Protein AF-A0A523XAI4-F1 (afdb_monomer)

Sequence (83 aa):
MKFESSVEINAPVEKLWTLVDNLEEWPKWMPSIKEIERVSKGPLTVGSQLSVIAKVSRLTVKLLMIITEFVPERAVVMEGKAL

pLDDT: mean 93.09, std 3.23, range [83.94, 97.12]

Secondary structure (DSSP, 8-state):
----------S-HHHHHHHHH-GGGHHHH-TTEEEEEE-SSSSS-TT-EEEEEEEETTEEEEEEEEEEEEETTTEEEEEEEE-

Foldseek 3Di:
DDDDDDDDDPDDLLVVLVCVQPQQCCVVPPVQWPDKDWPDDDGDDAQTWMWTFGHDPPDTWIKIKGWHDDDRSPDTDIDIDTD

Radius of gyration: 13.27 Å; Cα contacts (8 Å, |Δi|>4): 129; chains: 1; bounding box: 24×37×33 Å

Mean predicted aligned error: 3.33 Å

Solvent-accessible surface area (backbone atoms only — not comparable to full-atom values): 5143 Å² total; per-residue (Å²): 140,88,86,86,87,88,82,90,71,100,64,64,57,70,67,55,37,52,53,67,75,37,52,82,52,36,46,80,79,38,82,46,38,73,46,57,46,76,71,46,84,78,78,95,43,64,71,32,32,32,42,34,35,33,50,58,90,94,45,77,46,47,30,46,32,33,26,76,40,68,42,88,82,74,46,75,41,72,51,73,44,81,108

Structure (mmCIF, N/CA/C/O backbone):
data_AF-A0A523XAI4-F1
#
_entry.id   AF-A0A523XAI4-F1
#
loop_
_atom_site.group_PDB
_atom_site.id
_atom_site.type_symbol
_atom_site.label_atom_id
_atom_site.label_alt_id
_atom_site.label_comp_id
_atom_site.label_asym_id
_atom_site.label_entity_id
_atom_site.label_seq_id
_atom_site.pdbx_PDB_ins_code
_atom_site.Cartn_x
_atom_site.Cart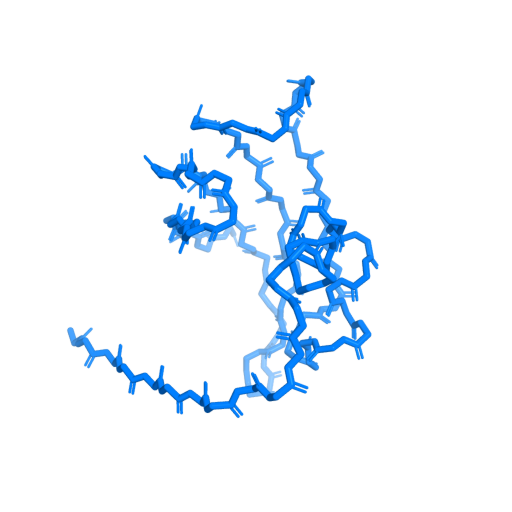n_y
_atom_site.Cartn_z
_atom_site.occupancy
_atom_site.B_iso_or_equiv
_atom_site.auth_seq_id
_atom_site.auth_comp_id
_atom_site.auth_asym_id
_atom_site.auth_atom_id
_atom_site.pdbx_PDB_model_num
ATOM 1 N N . MET A 1 1 ? -13.655 6.796 -14.512 1.00 83.94 1 MET A N 1
ATOM 2 C CA . MET A 1 1 ? -13.233 5.518 -15.130 1.00 83.94 1 MET A CA 1
ATOM 3 C C . MET A 1 1 ? -12.833 4.577 -14.004 1.00 83.94 1 MET A C 1
ATOM 5 O O . MET A 1 1 ? -12.138 5.038 -13.109 1.00 83.94 1 MET A O 1
ATOM 9 N N . LYS A 1 2 ? -13.314 3.328 -13.999 1.00 92.94 2 LYS A N 1
ATOM 10 C CA . LYS A 1 2 ? -12.977 2.303 -12.993 1.00 92.94 2 LYS A CA 1
ATOM 11 C C . LYS A 1 2 ? -12.172 1.201 -13.682 1.00 92.94 2 LYS A C 1
ATOM 13 O O . LYS A 1 2 ? -12.540 0.796 -14.781 1.00 92.94 2 LYS A O 1
ATOM 18 N N . PHE A 1 3 ? -11.117 0.726 -13.029 1.00 93.88 3 PHE A N 1
ATOM 19 C CA . PHE A 1 3 ? -10.348 -0.447 -13.440 1.00 93.88 3 PHE A CA 1
ATOM 20 C C . PHE A 1 3 ? -10.387 -1.486 -12.324 1.00 93.88 3 PHE A C 1
ATOM 22 O O . PHE A 1 3 ? -10.461 -1.123 -11.152 1.00 93.88 3 PHE A O 1
ATOM 29 N N . GLU A 1 4 ? -10.345 -2.760 -12.691 1.00 95.56 4 GLU A N 1
ATOM 30 C CA . GLU A 1 4 ? -10.359 -3.879 -11.755 1.00 95.56 4 GLU A CA 1
ATOM 31 C C . GLU A 1 4 ? -9.451 -4.988 -12.289 1.00 95.56 4 GLU A C 1
ATOM 33 O O . GLU A 1 4 ? -9.377 -5.202 -13.499 1.00 95.56 4 GLU A O 1
ATOM 38 N N . SER A 1 5 ? -8.725 -5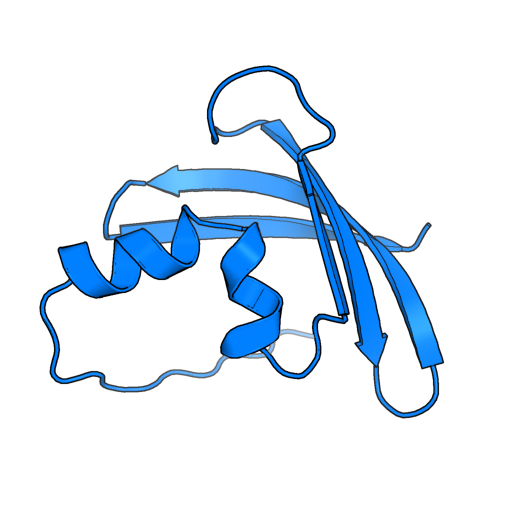.647 -11.389 1.00 94.81 5 SER A N 1
ATOM 39 C CA . SER A 1 5 ? -7.854 -6.780 -11.692 1.00 94.81 5 SER A CA 1
ATOM 40 C C . SER A 1 5 ? -7.846 -7.719 -10.492 1.00 94.81 5 SER A C 1
ATOM 42 O O . SER A 1 5 ? -7.882 -7.257 -9.351 1.00 94.81 5 SER A O 1
ATOM 44 N N . SER A 1 6 ? -7.791 -9.022 -10.746 1.00 95.69 6 SER A N 1
ATOM 45 C CA . SER A 1 6 ? -7.759 -10.061 -9.721 1.00 95.69 6 SER A CA 1
ATOM 46 C C . SER A 1 6 ? -6.727 -11.127 -10.077 1.00 95.69 6 SER A C 1
ATOM 48 O O . SER A 1 6 ? -6.426 -11.368 -11.246 1.00 95.69 6 SER A O 1
ATOM 50 N N . VAL A 1 7 ? -6.153 -11.746 -9.047 1.00 94.44 7 VAL A N 1
ATOM 51 C CA . VAL A 1 7 ? -5.184 -12.835 -9.174 1.00 94.44 7 VAL A CA 1
ATOM 52 C C . VAL A 1 7 ? -5.431 -13.850 -8.064 1.00 9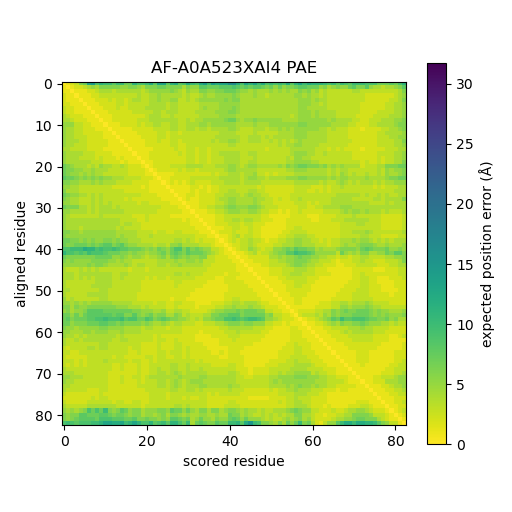4.44 7 VAL A C 1
ATOM 54 O O . VAL A 1 7 ? -5.675 -13.472 -6.919 1.00 94.44 7 VAL A O 1
ATOM 57 N N . GLU A 1 8 ? -5.377 -15.135 -8.399 1.00 96.38 8 GLU A N 1
ATOM 58 C CA . GLU A 1 8 ? -5.428 -16.213 -7.413 1.00 96.38 8 GLU A CA 1
ATOM 59 C C . GLU A 1 8 ? -4.022 -16.497 -6.887 1.00 96.38 8 GLU A C 1
ATOM 61 O O . GLU A 1 8 ? -3.072 -16.658 -7.656 1.00 96.38 8 GLU A O 1
ATOM 66 N N . ILE A 1 9 ? -3.884 -16.562 -5.564 1.00 94.88 9 ILE A N 1
ATOM 67 C CA . ILE A 1 9 ? -2.606 -16.816 -4.906 1.00 94.88 9 ILE A CA 1
ATOM 68 C C . ILE A 1 9 ? -2.764 -18.027 -3.995 1.00 94.88 9 ILE A C 1
ATOM 70 O O . ILE A 1 9 ? -3.526 -17.999 -3.033 1.00 94.88 9 ILE A O 1
ATOM 74 N N . ASN A 1 10 ? -2.010 -19.089 -4.275 1.00 96.88 10 ASN A N 1
ATOM 75 C CA . ASN A 1 10 ? -1.992 -20.294 -3.450 1.00 96.88 10 ASN A CA 1
ATOM 76 C C . ASN A 1 10 ? -1.034 -20.131 -2.254 1.00 96.88 10 ASN A C 1
ATOM 78 O O . ASN A 1 10 ? 0.055 -20.709 -2.227 1.00 96.88 10 ASN A O 1
ATOM 82 N N . ALA A 1 11 ? -1.408 -19.282 -1.296 1.00 94.56 11 ALA A N 1
ATOM 83 C CA . ALA A 1 11 ? -0.664 -19.052 -0.061 1.00 94.56 11 ALA A CA 1
ATOM 84 C C . ALA A 1 11 ? -1.611 -18.700 1.103 1.00 94.56 11 ALA A C 1
ATOM 86 O O . ALA A 1 11 ? -2.701 -18.185 0.856 1.00 94.56 11 ALA A O 1
ATOM 87 N N . PRO A 1 12 ? -1.198 -18.925 2.366 1.00 95.88 12 PRO A N 1
ATOM 88 C CA . PRO A 1 12 ? -1.952 -18.461 3.529 1.00 95.88 12 PRO A CA 1
ATOM 89 C C . PRO A 1 12 ? -2.111 -16.934 3.541 1.00 95.88 12 PRO A C 1
ATOM 91 O O . PRO A 1 12 ? -1.184 -16.203 3.166 1.00 95.88 12 PRO A O 1
ATOM 94 N N . VAL A 1 13 ? -3.273 -16.456 3.990 1.00 94.12 13 VAL A N 1
ATOM 95 C CA . VAL A 1 13 ? -3.627 -15.028 3.976 1.00 94.12 13 VAL A CA 1
ATOM 96 C C . VAL A 1 13 ? -2.718 -14.204 4.884 1.00 94.12 13 VAL A C 1
ATOM 98 O O . VAL A 1 13 ? -2.333 -13.097 4.523 1.00 94.12 13 VAL A O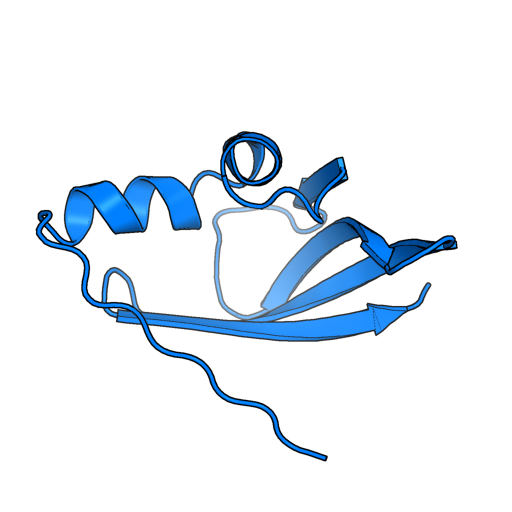 1
ATOM 101 N N . GLU A 1 14 ? -2.274 -14.770 6.000 1.00 93.62 14 GLU A N 1
ATOM 102 C CA . GLU A 1 14 ? -1.423 -14.123 6.999 1.00 93.62 14 GLU A CA 1
ATOM 103 C C . GLU A 1 14 ? -0.053 -13.766 6.397 1.00 93.62 14 GLU A C 1
ATOM 105 O O . GLU A 1 14 ? 0.516 -12.695 6.640 1.00 93.62 14 GLU A O 1
ATOM 110 N N . LYS A 1 15 ? 0.461 -14.646 5.525 1.00 91.94 15 LYS A N 1
ATOM 111 C CA . LYS A 1 15 ? 1.720 -14.420 4.807 1.00 91.94 15 LYS A CA 1
ATOM 112 C C . LYS A 1 15 ? 1.589 -13.284 3.794 1.00 91.94 15 LYS A C 1
ATOM 114 O O . LYS A 1 15 ? 2.512 -12.486 3.658 1.00 91.94 15 LYS A O 1
ATOM 119 N N . LEU A 1 16 ? 0.459 -13.204 3.091 1.00 92.12 16 LEU A N 1
ATOM 120 C CA . LEU A 1 16 ? 0.189 -12.106 2.160 1.00 92.12 16 LEU A CA 1
ATOM 121 C C . LEU A 1 16 ? -0.042 -10.792 2.896 1.00 92.12 16 LEU A C 1
ATOM 123 O O . LEU A 1 16 ? 0.470 -9.758 2.478 1.00 92.12 16 LEU A O 1
ATOM 127 N N . TRP A 1 17 ? -0.752 -10.838 4.019 1.00 91.81 17 TRP A N 1
ATOM 128 C CA . TRP A 1 17 ? -1.038 -9.655 4.813 1.00 91.81 17 TRP A CA 1
ATOM 129 C C . TRP A 1 17 ? 0.232 -9.002 5.360 1.00 91.81 17 TRP A C 1
ATOM 131 O O . TRP A 1 17 ? 0.341 -7.778 5.367 1.00 91.81 17 TRP A O 1
ATOM 141 N N . THR A 1 18 ? 1.238 -9.808 5.709 1.00 90.62 18 THR A N 1
ATOM 142 C CA . THR A 1 18 ? 2.562 -9.310 6.114 1.00 90.62 18 THR A CA 1
ATOM 143 C C . THR A 1 18 ? 3.200 -8.412 5.041 1.00 90.62 18 THR A C 1
ATOM 145 O O . THR A 1 18 ? 3.837 -7.419 5.381 1.00 90.62 18 THR A O 1
ATOM 148 N N . LEU A 1 19 ? 2.996 -8.704 3.748 1.00 89.75 19 LEU A N 1
ATOM 149 C CA . LEU A 1 19 ? 3.510 -7.880 2.642 1.00 89.75 19 LEU A CA 1
ATOM 150 C C . LEU A 1 19 ? 2.741 -6.562 2.482 1.00 89.75 19 LEU A C 1
ATOM 152 O O . LEU A 1 19 ? 3.311 -5.573 2.025 1.00 89.75 19 LEU A O 1
ATOM 156 N N . VAL A 1 20 ? 1.453 -6.551 2.837 1.00 87.81 20 VAL A N 1
ATOM 157 C CA . VAL A 1 20 ? 0.598 -5.357 2.781 1.00 87.81 20 VAL A CA 1
ATOM 158 C C . VAL A 1 20 ? 0.933 -4.408 3.931 1.00 87.81 20 VAL A C 1
ATOM 160 O O . VAL A 1 20 ? 1.095 -3.213 3.695 1.00 87.81 20 VAL A O 1
ATOM 163 N N . ASP A 1 21 ? 1.087 -4.924 5.152 1.00 85.81 21 ASP A N 1
ATOM 164 C CA . ASP A 1 21 ? 1.381 -4.110 6.341 1.00 85.81 21 ASP A CA 1
ATOM 165 C C . ASP A 1 21 ? 2.841 -3.611 6.372 1.00 85.81 21 ASP A C 1
ATOM 167 O O . ASP A 1 21 ? 3.132 -2.524 6.877 1.00 85.81 21 ASP A O 1
ATOM 171 N N . ASN A 1 22 ? 3.770 -4.358 5.759 1.00 88.06 22 ASN A N 1
ATOM 172 C CA . ASN A 1 22 ? 5.175 -3.969 5.657 1.00 88.06 22 ASN A CA 1
ATOM 173 C C . ASN A 1 22 ? 5.452 -3.087 4.428 1.00 88.06 22 ASN A C 1
ATOM 175 O O . ASN A 1 22 ? 5.934 -3.550 3.391 1.00 88.06 22 ASN A O 1
ATOM 179 N N . LEU A 1 23 ? 5.164 -1.792 4.566 1.00 88.69 23 LEU A N 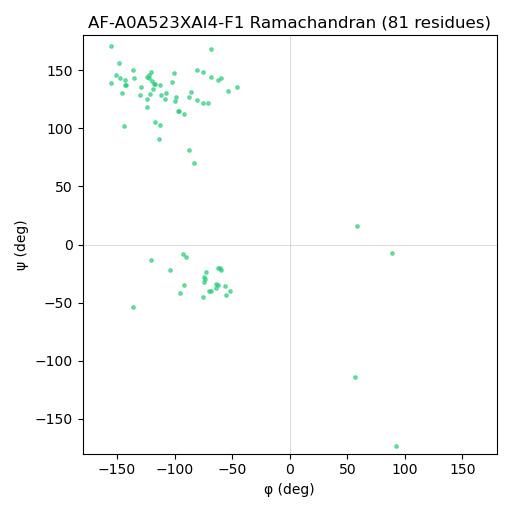1
ATOM 180 C CA . LEU A 1 23 ? 5.318 -0.792 3.502 1.00 88.69 23 LEU A CA 1
ATOM 181 C C . LEU A 1 23 ? 6.713 -0.797 2.857 1.00 88.69 23 LEU A C 1
ATOM 183 O O . LEU A 1 23 ? 6.823 -0.703 1.639 1.00 88.69 23 LEU A O 1
ATOM 187 N N . GLU A 1 24 ? 7.780 -0.966 3.640 1.00 84.94 24 GLU A N 1
ATOM 188 C CA . GLU A 1 24 ? 9.166 -0.933 3.145 1.00 84.94 24 GLU A CA 1
ATOM 189 C C . GLU A 1 24 ? 9.470 -2.045 2.128 1.00 84.94 24 GLU A C 1
ATOM 191 O O . GLU A 1 24 ? 10.407 -1.942 1.333 1.00 84.94 24 GLU A O 1
ATOM 196 N N . GLU A 1 25 ? 8.669 -3.112 2.112 1.00 90.88 25 GLU A N 1
ATOM 197 C CA . GLU A 1 25 ? 8.818 -4.207 1.158 1.00 90.88 25 GLU A CA 1
ATOM 198 C C . GLU A 1 25 ? 8.031 -4.014 -0.131 1.00 90.88 25 GLU A C 1
ATOM 200 O O . GLU A 1 25 ? 8.281 -4.735 -1.097 1.00 90.88 25 GLU A O 1
ATOM 205 N N . TRP A 1 26 ? 7.140 -3.023 -0.206 1.00 93.44 26 TRP A N 1
ATOM 206 C CA . TRP A 1 26 ? 6.333 -2.773 -1.400 1.00 93.44 26 TRP A CA 1
ATOM 207 C C . TRP A 1 26 ? 7.170 -2.582 -2.668 1.00 93.44 26 TRP A C 1
ATOM 209 O O . TRP A 1 26 ? 6.839 -3.219 -3.666 1.00 93.44 26 TRP A O 1
ATOM 219 N N . PRO A 1 27 ? 8.295 -1.835 -2.678 1.00 94.06 27 PRO A N 1
ATOM 220 C CA . PRO A 1 27 ? 9.137 -1.729 -3.873 1.00 94.06 27 PRO A CA 1
ATOM 221 C C . PRO A 1 27 ? 9.694 -3.074 -4.373 1.00 94.06 27 PRO A C 1
ATOM 223 O O . PRO A 1 27 ? 10.059 -3.187 -5.543 1.00 94.06 27 PRO A O 1
ATOM 226 N N . LYS A 1 28 ? 9.766 -4.104 -3.513 1.00 92.69 28 LYS A N 1
ATOM 227 C CA . LYS A 1 28 ? 10.255 -5.441 -3.887 1.00 92.69 28 LYS A CA 1
ATOM 228 C C . LYS A 1 28 ? 9.236 -6.217 -4.726 1.00 92.69 28 LYS A C 1
ATOM 230 O O . LYS A 1 28 ? 9.644 -7.011 -5.568 1.00 92.69 28 LYS A O 1
ATOM 235 N N . TRP A 1 29 ? 7.935 -6.009 -4.500 1.00 90.06 29 TRP A N 1
ATOM 236 C CA . TRP A 1 29 ? 6.861 -6.783 -5.143 1.00 90.06 29 TRP A CA 1
ATOM 237 C C . TRP A 1 29 ? 5.884 -5.941 -5.986 1.00 90.06 29 TRP A C 1
ATOM 239 O O . TRP A 1 29 ? 5.166 -6.498 -6.814 1.00 90.06 29 TRP A O 1
ATOM 249 N N . MET A 1 30 ? 5.910 -4.610 -5.861 1.00 92.75 30 MET A N 1
ATOM 250 C CA . MET A 1 30 ? 5.204 -3.641 -6.709 1.00 92.75 30 MET A CA 1
ATOM 251 C C . MET A 1 30 ? 6.211 -2.798 -7.509 1.00 92.75 30 MET A C 1
ATOM 253 O O . MET A 1 30 ? 6.613 -1.725 -7.058 1.00 92.75 30 MET A O 1
ATOM 257 N N . PRO A 1 31 ? 6.594 -3.210 -8.733 1.00 91.25 31 PRO A N 1
ATOM 258 C CA . PRO A 1 31 ? 7.660 -2.548 -9.498 1.00 91.25 31 PRO A CA 1
ATOM 259 C C . PRO A 1 31 ? 7.409 -1.072 -9.848 1.00 91.25 31 PRO A C 1
ATOM 261 O O . PRO A 1 31 ? 8.344 -0.342 -10.186 1.00 91.25 31 PRO A O 1
ATOM 264 N N . SER A 1 32 ? 6.147 -0.632 -9.827 1.00 93.44 32 SER A N 1
ATOM 265 C CA . SER A 1 32 ? 5.773 0.766 -10.052 1.00 93.44 32 SER A CA 1
ATOM 266 C C . SER A 1 32 ? 6.138 1.670 -8.874 1.00 93.44 32 SER A C 1
ATOM 268 O O . SER A 1 32 ? 6.328 2.867 -9.081 1.00 93.44 32 SER A O 1
ATOM 270 N N . ILE A 1 33 ? 6.268 1.130 -7.663 1.00 95.56 33 ILE A N 1
ATOM 271 C CA . ILE A 1 33 ? 6.610 1.889 -6.461 1.00 95.56 33 ILE A CA 1
ATOM 272 C C . ILE A 1 33 ? 8.128 1.967 -6.337 1.00 95.56 33 ILE A C 1
ATOM 274 O O . ILE A 1 33 ? 8.833 0.962 -6.386 1.00 95.56 33 ILE A O 1
ATOM 278 N N . LYS A 1 34 ? 8.639 3.189 -6.201 1.00 94.94 34 LYS A N 1
ATOM 279 C CA . LYS A 1 34 ? 10.060 3.472 -5.971 1.00 94.94 34 LYS A CA 1
ATOM 280 C C . LYS A 1 34 ? 10.370 3.648 -4.500 1.00 94.94 34 LYS A C 1
ATOM 282 O O . LYS A 1 34 ? 11.387 3.148 -4.038 1.00 94.94 34 LYS A O 1
ATOM 287 N N . GLU A 1 35 ? 9.489 4.340 -3.797 1.00 94.50 35 GLU A N 1
ATOM 288 C CA . GLU A 1 35 ? 9.620 4.622 -2.378 1.00 94.50 35 GLU A CA 1
ATOM 289 C C . GLU A 1 35 ? 8.226 4.756 -1.780 1.00 94.50 35 GLU A C 1
ATOM 291 O O . GLU A 1 35 ? 7.295 5.223 -2.446 1.00 94.50 35 GLU A O 1
ATOM 296 N N . ILE A 1 36 ? 8.086 4.326 -0.536 1.00 94.56 36 ILE A N 1
ATOM 297 C CA . ILE A 1 36 ? 6.868 4.483 0.238 1.00 94.56 36 ILE A CA 1
ATOM 298 C C . ILE A 1 36 ? 7.241 4.700 1.698 1.00 94.56 36 ILE A C 1
ATOM 300 O O . ILE A 1 36 ? 8.038 3.961 2.268 1.00 94.56 36 ILE A O 1
ATOM 304 N N . GLU A 1 37 ? 6.655 5.727 2.295 1.00 92.62 37 GLU A N 1
ATOM 305 C CA . GLU A 1 37 ? 6.903 6.113 3.679 1.00 92.62 37 GLU A CA 1
ATOM 306 C C . GLU A 1 37 ? 5.573 6.419 4.374 1.00 92.62 37 GLU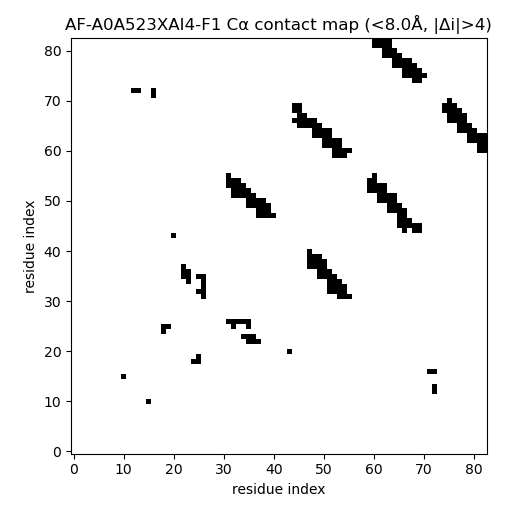 A C 1
ATOM 308 O O . GLU A 1 37 ? 4.655 6.996 3.778 1.00 92.62 37 GLU A O 1
ATOM 313 N N . ARG A 1 38 ? 5.451 6.055 5.655 1.00 92.94 38 ARG A N 1
ATOM 314 C CA . ARG A 1 38 ? 4.329 6.517 6.476 1.00 92.94 38 ARG A CA 1
ATOM 315 C C . ARG A 1 38 ? 4.621 7.934 6.968 1.00 92.94 38 ARG A C 1
ATOM 317 O O . ARG A 1 38 ? 5.614 8.175 7.643 1.00 92.94 38 ARG A O 1
ATOM 324 N N . VAL A 1 39 ? 3.701 8.848 6.682 1.00 93.62 39 VAL A N 1
ATOM 325 C CA . VAL A 1 39 ? 3.752 10.255 7.104 1.00 93.62 39 VAL A CA 1
ATOM 326 C C . VAL A 1 39 ? 3.034 10.457 8.443 1.00 93.62 39 VAL A C 1
ATOM 328 O O . VAL A 1 39 ? 3.447 11.273 9.266 1.00 93.62 39 VAL A O 1
ATOM 331 N N . SER A 1 40 ? 1.953 9.711 8.690 1.00 91.56 40 SER A N 1
ATOM 332 C CA . SER A 1 40 ? 1.211 9.765 9.955 1.00 91.56 40 SER A CA 1
ATOM 333 C C . SER A 1 40 ? 1.938 9.035 11.092 1.00 91.56 40 SER A C 1
ATOM 335 O O . SER A 1 40 ? 2.598 8.022 10.887 1.00 91.56 40 SER A O 1
ATOM 337 N N . LYS A 1 41 ? 1.782 9.506 12.333 1.00 88.56 41 LYS A N 1
ATOM 338 C CA . LYS A 1 41 ? 2.324 8.813 13.515 1.00 88.56 41 LYS A CA 1
ATOM 339 C C . LYS A 1 41 ? 1.412 7.656 13.942 1.00 88.56 41 LYS A C 1
ATOM 341 O O . LYS A 1 41 ? 0.197 7.762 13.812 1.00 88.56 41 LYS A O 1
ATOM 346 N N . GLY A 1 42 ? 1.991 6.609 14.531 1.00 86.31 42 GLY A N 1
ATOM 347 C CA . GLY A 1 42 ? 1.245 5.458 15.062 1.00 86.31 42 GLY A CA 1
ATOM 348 C C . GLY A 1 42 ? 1.089 4.308 14.056 1.00 86.31 42 GLY A C 1
ATOM 349 O O . GLY A 1 42 ? 1.739 4.354 13.012 1.00 86.31 42 GLY A O 1
ATOM 350 N N . PRO A 1 43 ? 0.303 3.261 14.385 1.00 86.69 43 PRO A N 1
ATOM 351 C CA . PRO A 1 43 ? 0.088 2.073 13.545 1.00 86.69 43 PRO A CA 1
ATOM 352 C C . PRO A 1 43 ? -0.709 2.377 12.265 1.00 86.69 43 PRO A C 1
ATOM 354 O O . PRO A 1 43 ? -1.280 3.459 12.130 1.00 86.69 43 PRO A O 1
ATOM 357 N N . LEU A 1 44 ? -0.755 1.421 11.324 1.00 86.88 44 LEU A N 1
ATOM 358 C CA . LEU A 1 44 ? -1.561 1.568 10.107 1.00 86.88 44 LEU A CA 1
ATOM 359 C C . LEU A 1 44 ? -3.030 1.462 10.491 1.00 86.88 44 LEU A C 1
ATOM 361 O O . LEU A 1 44 ? -3.461 0.474 11.074 1.00 86.88 44 LEU A O 1
ATOM 365 N N . THR A 1 45 ? -3.791 2.496 10.187 1.00 92.00 45 THR A N 1
ATOM 366 C CA . THR A 1 45 ? -5.226 2.543 10.458 1.00 92.00 45 THR A CA 1
ATOM 367 C C . THR A 1 45 ? -5.905 3.511 9.499 1.00 92.00 45 THR A C 1
ATOM 369 O O . THR A 1 45 ? -5.235 4.263 8.783 1.00 92.00 45 THR A O 1
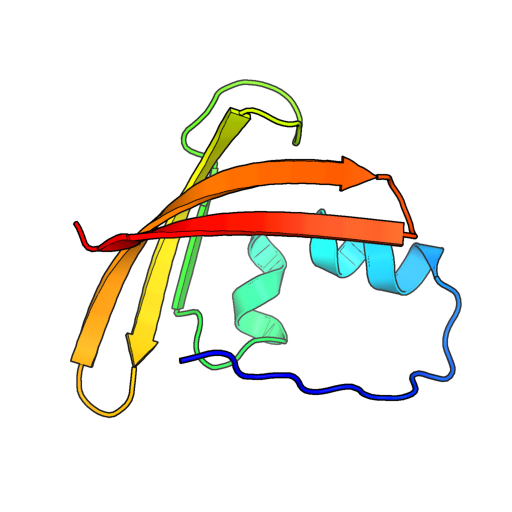ATOM 372 N N . VAL A 1 46 ? -7.233 3.520 9.493 1.00 95.94 46 VAL A N 1
ATOM 373 C CA . VAL A 1 46 ? -8.030 4.499 8.748 1.00 95.94 46 VAL A CA 1
ATOM 374 C C . VAL A 1 46 ? -7.594 5.922 9.124 1.00 95.94 46 VAL A C 1
ATOM 376 O O . VAL A 1 46 ? -7.418 6.250 10.295 1.00 95.94 46 VAL A O 1
ATOM 379 N N . GLY A 1 47 ? -7.369 6.761 8.115 1.00 95.62 47 GLY A N 1
ATOM 380 C CA . GLY A 1 47 ? -6.819 8.111 8.238 1.00 95.62 47 GLY A CA 1
ATOM 381 C C . GLY A 1 47 ? -5.289 8.190 8.181 1.00 95.62 47 GLY A C 1
ATOM 382 O O . GLY A 1 47 ? -4.748 9.292 8.094 1.00 95.62 47 GLY A O 1
ATOM 383 N N . SER A 1 48 ? -4.579 7.056 8.185 1.00 95.00 48 SER A N 1
ATOM 384 C CA . SER A 1 48 ? -3.122 7.048 8.008 1.00 95.00 48 SER A CA 1
ATOM 385 C C . SER A 1 48 ? -2.732 7.611 6.650 1.00 95.00 48 SER A C 1
ATOM 387 O O . SER A 1 48 ? -3.385 7.338 5.642 1.00 95.00 48 SER A O 1
ATOM 389 N N . GLN A 1 49 ? -1.638 8.367 6.631 1.00 95.88 49 GLN A N 1
ATOM 390 C CA . GLN A 1 49 ? -1.129 9.036 5.442 1.00 95.88 49 GLN A CA 1
ATOM 391 C C . GLN A 1 49 ? 0.187 8.408 5.013 1.00 95.88 49 GLN A C 1
ATOM 393 O O . GLN A 1 49 ? 1.104 8.293 5.830 1.00 95.88 49 GLN A O 1
ATOM 398 N N . LEU A 1 50 ? 0.285 8.037 3.739 1.00 95.38 50 LEU A N 1
ATOM 399 C CA . LEU A 1 50 ? 1.497 7.505 3.128 1.00 95.38 50 LEU A CA 1
ATOM 400 C C . LEU A 1 50 ? 1.956 8.429 2.001 1.00 95.38 50 LEU A C 1
ATOM 402 O O . LEU A 1 50 ? 1.146 8.901 1.205 1.00 95.38 50 LEU A O 1
ATOM 406 N N . SER A 1 51 ? 3.257 8.667 1.919 1.00 95.62 51 SER A N 1
ATOM 407 C CA . SER A 1 51 ? 3.895 9.355 0.801 1.00 95.62 51 SER A CA 1
ATOM 408 C C . SER A 1 51 ? 4.500 8.285 -0.100 1.00 95.62 51 SER A C 1
ATOM 410 O O . SER A 1 51 ? 5.233 7.416 0.365 1.00 95.62 51 SER A O 1
ATOM 412 N N . VAL A 1 52 ? 4.113 8.290 -1.374 1.00 96.38 52 VAL A N 1
ATOM 413 C CA . VAL A 1 52 ? 4.507 7.266 -2.348 1.00 96.38 52 VAL A CA 1
ATOM 414 C C . VAL A 1 52 ? 5.168 7.943 -3.533 1.00 96.38 52 VAL A C 1
ATOM 416 O O . VAL A 1 52 ? 4.567 8.801 -4.177 1.00 96.38 52 VAL A O 1
ATOM 419 N N . ILE A 1 53 ? 6.385 7.527 -3.861 1.00 96.56 53 ILE A N 1
ATOM 420 C CA . ILE A 1 53 ? 7.032 7.882 -5.122 1.00 96.56 53 ILE A CA 1
ATOM 421 C C . ILE A 1 53 ? 6.794 6.729 -6.092 1.00 96.56 53 ILE A C 1
ATOM 423 O O . ILE A 1 53 ? 7.280 5.618 -5.880 1.00 96.56 53 ILE A O 1
ATOM 427 N N . ALA A 1 54 ? 6.047 6.985 -7.164 1.00 95.50 54 ALA A N 1
ATOM 428 C CA . ALA A 1 54 ? 5.678 5.975 -8.148 1.00 95.50 54 ALA A CA 1
ATOM 429 C C . ALA A 1 54 ? 6.147 6.356 -9.554 1.00 95.50 54 ALA A C 1
ATOM 431 O O . ALA A 1 54 ? 6.094 7.517 -9.962 1.00 95.50 54 ALA A O 1
ATOM 432 N N . LYS A 1 55 ? 6.575 5.354 -10.325 1.00 95.44 55 LYS A N 1
ATOM 433 C CA . LYS A 1 55 ? 6.861 5.485 -11.752 1.00 95.44 55 LYS A CA 1
ATOM 434 C C . LYS A 1 55 ? 5.613 5.128 -12.554 1.00 95.44 55 LYS A C 1
ATOM 436 O O . LYS A 1 55 ? 5.213 3.966 -12.610 1.00 95.44 55 LYS A O 1
ATOM 441 N N . VAL A 1 56 ? 5.036 6.121 -13.221 1.00 90.19 56 VAL A N 1
ATOM 442 C CA . VAL A 1 56 ? 3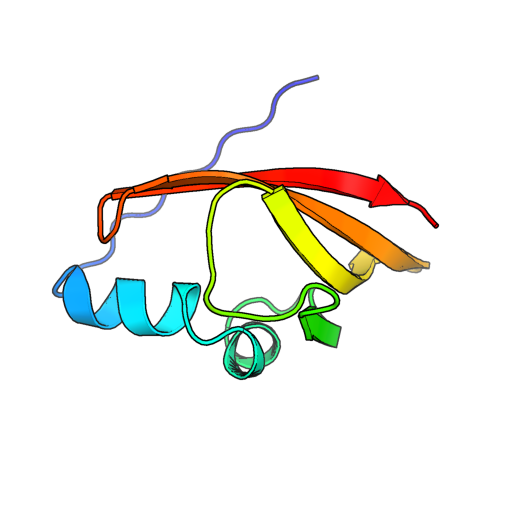.876 5.966 -14.103 1.00 90.19 56 VAL A CA 1
ATOM 443 C C . VAL A 1 56 ? 4.330 6.238 -15.531 1.00 90.19 56 VAL A C 1
ATOM 445 O O . VAL A 1 56 ? 4.547 7.381 -15.937 1.00 90.19 56 VAL A O 1
ATOM 448 N N . SER A 1 57 ? 4.508 5.166 -16.306 1.00 90.31 57 SER A N 1
ATOM 449 C CA . SER A 1 57 ? 5.092 5.234 -17.650 1.00 90.31 57 SER A CA 1
ATOM 450 C C . SER A 1 57 ? 6.490 5.887 -17.623 1.00 90.31 57 SER A C 1
ATOM 452 O O . SER A 1 57 ? 7.428 5.322 -17.052 1.00 90.31 57 SER A O 1
ATOM 454 N N . ARG A 1 58 ? 6.653 7.068 -18.232 1.00 91.81 58 ARG A N 1
ATOM 455 C CA . ARG A 1 58 ? 7.913 7.832 -18.268 1.00 91.81 58 ARG A CA 1
ATOM 456 C C . ARG A 1 58 ? 8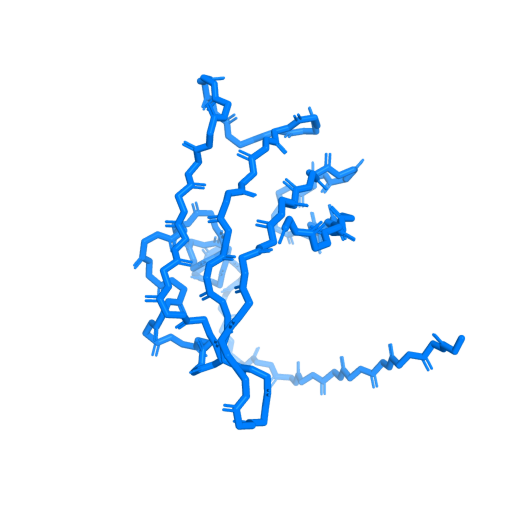.051 8.852 -17.135 1.00 91.81 58 ARG A C 1
ATOM 458 O O . ARG A 1 58 ? 9.119 9.438 -17.005 1.00 91.81 58 ARG A O 1
ATOM 465 N N . LEU A 1 59 ? 7.003 9.069 -16.345 1.00 94.62 59 LEU A N 1
ATOM 466 C CA . LEU A 1 59 ? 6.977 10.073 -15.286 1.00 94.62 59 LEU A CA 1
ATOM 467 C C . LEU A 1 59 ? 7.214 9.431 -13.920 1.00 94.62 59 LEU A C 1
ATOM 469 O O . LEU A 1 59 ? 6.783 8.305 -13.667 1.00 94.62 59 LEU A O 1
ATOM 473 N N . THR A 1 60 ? 7.862 10.180 -13.036 1.00 96.19 60 THR A N 1
ATOM 474 C CA . THR A 1 60 ? 7.932 9.879 -11.605 1.00 96.19 60 THR A CA 1
ATOM 475 C C . THR A 1 60 ? 7.060 10.893 -10.885 1.00 96.19 60 THR A C 1
ATOM 477 O O . THR A 1 60 ? 7.245 12.094 -11.072 1.00 96.19 60 THR A O 1
ATOM 480 N N . VAL A 1 61 ? 6.105 10.416 -10.093 1.00 96.38 61 VAL A N 1
ATOM 481 C CA . VAL A 1 61 ? 5.147 11.254 -9.365 1.00 96.38 61 VAL A CA 1
ATOM 482 C C . VAL A 1 61 ? 5.240 10.980 -7.874 1.00 96.38 61 VAL A C 1
ATOM 484 O O . VAL A 1 61 ? 5.481 9.842 -7.467 1.00 96.38 61 VAL A O 1
ATOM 487 N N . LYS A 1 62 ? 5.024 12.022 -7.069 1.00 96.94 62 LYS A N 1
ATOM 488 C CA . LYS A 1 62 ? 4.824 11.891 -5.629 1.00 96.94 62 LYS A CA 1
ATOM 489 C C . LYS A 1 62 ? 3.324 11.928 -5.343 1.00 96.94 62 LYS A C 1
ATOM 491 O O . LYS A 1 62 ? 2.626 12.829 -5.800 1.00 96.94 62 LYS A O 1
ATOM 496 N N . LEU A 1 63 ? 2.828 10.934 -4.620 1.00 96.44 63 LEU A N 1
ATOM 497 C CA . LEU A 1 63 ? 1.427 10.793 -4.244 1.00 96.44 63 LEU A CA 1
ATOM 498 C C . LEU A 1 63 ? 1.305 10.867 -2.724 1.00 96.44 63 LEU A C 1
ATOM 500 O O . LEU A 1 63 ? 2.097 10.254 -2.009 1.00 96.44 63 LEU A O 1
ATOM 504 N N . LEU A 1 64 ? 0.288 11.574 -2.241 1.00 97.00 64 LEU A N 1
ATOM 505 C CA . LEU A 1 64 ? -0.189 11.432 -0.871 1.00 97.00 64 LEU A CA 1
ATOM 506 C C . LEU A 1 64 ? -1.382 10.480 -0.882 1.00 97.00 64 LEU A C 1
ATOM 508 O O . LEU A 1 64 ? -2.424 10.809 -1.451 1.00 97.00 64 LEU A O 1
ATOM 512 N N . MET A 1 65 ? -1.218 9.323 -0.252 1.00 96.75 65 MET A N 1
ATOM 513 C CA . MET A 1 65 ? -2.259 8.315 -0.092 1.00 96.75 65 MET A CA 1
ATOM 514 C C . MET A 1 65 ? -2.842 8.379 1.318 1.00 96.75 65 MET A C 1
ATOM 516 O O . MET A 1 65 ? -2.100 8.525 2.289 1.00 96.75 65 MET A O 1
ATOM 520 N N . ILE A 1 66 ? -4.156 8.227 1.441 1.00 96.94 66 ILE A N 1
ATOM 521 C CA . ILE A 1 66 ? -4.879 8.168 2.712 1.00 96.94 66 ILE A CA 1
ATOM 522 C C . ILE A 1 66 ? -5.610 6.835 2.781 1.00 96.94 66 ILE A C 1
ATOM 524 O O . ILE A 1 66 ? -6.330 6.480 1.851 1.00 96.94 66 ILE A O 1
ATOM 528 N N . ILE A 1 67 ? -5.443 6.101 3.878 1.00 95.81 67 ILE A N 1
ATOM 529 C CA . ILE A 1 67 ? -6.206 4.871 4.108 1.00 95.81 67 ILE A CA 1
ATOM 530 C C . ILE A 1 67 ? -7.628 5.231 4.511 1.00 95.81 67 ILE A C 1
ATOM 532 O O . ILE A 1 67 ? -7.838 5.901 5.520 1.00 95.81 67 ILE A O 1
ATOM 536 N N . THR A 1 68 ? -8.604 4.764 3.745 1.00 97.12 68 THR A N 1
ATOM 537 C CA . THR A 1 68 ? -10.033 4.995 4.001 1.00 97.12 68 THR A CA 1
ATOM 538 C C . THR A 1 68 ? -10.724 3.760 4.572 1.00 97.12 68 THR A C 1
ATOM 540 O O . THR A 1 68 ? -11.714 3.894 5.285 1.00 97.12 68 THR A O 1
ATOM 543 N N . GLU A 1 69 ? -10.157 2.572 4.353 1.00 96.44 69 GLU A N 1
ATOM 544 C CA . GLU A 1 69 ? -10.605 1.312 4.945 1.00 96.44 69 GLU A CA 1
ATOM 545 C C . GLU A 1 69 ? -9.397 0.433 5.281 1.00 96.44 69 GLU A C 1
ATOM 547 O O . GLU A 1 69 ? -8.457 0.329 4.489 1.00 96.44 69 GLU A O 1
ATOM 552 N N . PHE A 1 70 ? -9.427 -0.203 6.454 1.00 93.00 70 PHE A N 1
ATOM 553 C CA . PHE A 1 70 ? -8.407 -1.155 6.882 1.00 93.00 70 PHE A CA 1
ATOM 554 C C . PHE A 1 70 ? -9.046 -2.290 7.685 1.00 93.00 70 PHE A C 1
ATOM 556 O O . PHE A 1 70 ? -9.376 -2.130 8.860 1.00 93.00 70 PHE A O 1
ATOM 563 N N . VAL A 1 71 ? -9.223 -3.437 7.036 1.00 93.44 71 VAL A N 1
ATOM 564 C CA . VAL A 1 71 ? -9.723 -4.672 7.638 1.00 93.44 71 VAL A CA 1
ATOM 565 C C . VAL A 1 71 ? -8.614 -5.720 7.531 1.00 93.44 71 VAL A C 1
ATOM 567 O O . VAL A 1 71 ? -8.382 -6.226 6.428 1.00 93.44 71 VAL A O 1
ATOM 570 N N . PRO A 1 72 ? -7.926 -6.045 8.645 1.00 90.19 72 PRO A N 1
ATOM 571 C CA . PRO A 1 72 ? -6.871 -7.051 8.675 1.00 90.19 72 PRO A CA 1
ATOM 572 C C . PRO A 1 72 ? -7.251 -8.335 7.938 1.00 90.19 72 PRO A C 1
ATOM 574 O O . PRO A 1 72 ? -8.375 -8.820 8.075 1.00 90.19 72 PRO A O 1
ATOM 577 N N . GLU A 1 73 ? -6.318 -8.847 7.135 1.00 92.56 73 GLU A N 1
ATOM 578 C CA . GLU A 1 73 ? -6.443 -10.084 6.348 1.00 92.56 73 GLU A CA 1
ATOM 579 C C . GLU A 1 73 ? -7.617 -10.102 5.352 1.00 92.56 73 GLU A C 1
ATOM 581 O O . GLU A 1 73 ? -8.001 -11.159 4.852 1.00 92.56 73 GLU A O 1
ATOM 586 N N . ARG A 1 74 ? -8.206 -8.940 5.038 1.00 93.56 74 ARG A N 1
ATOM 587 C CA . ARG A 1 74 ? -9.351 -8.847 4.120 1.00 93.56 74 ARG A CA 1
ATOM 588 C C . ARG A 1 74 ? -9.248 -7.708 3.122 1.00 93.56 74 ARG A C 1
ATOM 590 O O . ARG A 1 74 ? -9.407 -7.951 1.930 1.00 93.56 74 ARG A O 1
ATOM 597 N N . ALA A 1 75 ? -9.033 -6.479 3.587 1.00 93.44 75 ALA A N 1
ATOM 598 C CA . ALA A 1 75 ? -9.137 -5.305 2.727 1.00 93.44 75 ALA A CA 1
ATOM 599 C C . ALA A 1 75 ? -8.305 -4.120 3.225 1.00 93.44 75 ALA A C 1
ATOM 601 O O . ALA A 1 75 ? -8.305 -3.786 4.408 1.00 93.44 75 ALA A O 1
ATOM 602 N N . VAL A 1 76 ? -7.654 -3.436 2.285 1.00 93.88 76 VAL A N 1
ATOM 603 C CA . VAL A 1 76 ? -7.107 -2.088 2.465 1.00 93.88 76 VAL A CA 1
ATOM 604 C C . VAL A 1 76 ? -7.578 -1.247 1.293 1.00 93.88 76 VAL A C 1
ATOM 606 O O . VAL A 1 76 ? -7.394 -1.637 0.140 1.00 93.88 76 VAL A O 1
ATOM 609 N N . VAL A 1 77 ? -8.158 -0.087 1.584 1.00 95.38 77 VAL A N 1
ATOM 610 C CA . VAL A 1 77 ? -8.557 0.887 0.565 1.00 95.38 77 VAL A CA 1
ATOM 611 C C . VAL A 1 77 ? -7.798 2.178 0.802 1.00 95.38 77 VAL A C 1
ATOM 613 O O . VAL A 1 77 ? -7.678 2.658 1.932 1.00 95.38 77 VAL A O 1
ATOM 616 N N . MET A 1 78 ? -7.261 2.724 -0.284 1.00 95.19 78 MET A N 1
ATOM 617 C CA . MET A 1 78 ? -6.455 3.933 -0.263 1.00 95.19 78 MET A CA 1
ATOM 618 C C . MET A 1 78 ? -6.974 4.920 -1.296 1.00 95.19 78 MET A C 1
ATOM 620 O O . MET A 1 78 ? -7.207 4.560 -2.450 1.00 95.19 78 MET A O 1
ATOM 624 N N . GLU A 1 79 ? -7.084 6.178 -0.897 1.00 96.44 79 GLU A N 1
ATOM 625 C CA . GLU A 1 79 ? -7.380 7.291 -1.789 1.00 96.44 79 GLU A CA 1
ATOM 626 C C . GLU A 1 79 ? -6.119 8.130 -1.984 1.00 96.44 79 GLU A C 1
ATOM 628 O O . GLU A 1 79 ? -5.438 8.471 -1.019 1.00 96.44 79 GLU A O 1
ATOM 633 N N . GLY A 1 80 ? -5.778 8.432 -3.236 1.00 93.38 80 GLY A N 1
ATOM 634 C CA . GLY A 1 80 ? -4.536 9.110 -3.591 1.00 93.38 80 GLY A CA 1
ATOM 635 C C . GLY A 1 80 ? -4.764 10.438 -4.290 1.00 93.38 80 GLY A C 1
ATOM 636 O O . GLY A 1 80 ? -5.605 10.534 -5.183 1.00 93.38 80 GLY A O 1
ATOM 637 N N . LYS A 1 81 ? -3.943 11.436 -3.956 1.00 92.25 81 LYS A N 1
ATOM 638 C CA . LYS A 1 81 ? -3.787 12.655 -4.760 1.00 92.25 81 LYS A CA 1
ATOM 639 C C . LYS A 1 81 ? -2.327 12.875 -5.135 1.00 92.25 81 LYS A C 1
ATOM 641 O O . LYS A 1 81 ? -1.430 12.592 -4.340 1.00 92.25 81 LYS A O 1
ATOM 646 N N . ALA A 1 82 ? -2.096 13.392 -6.338 1.00 90.06 82 ALA A N 1
ATOM 647 C CA . ALA A 1 82 ? -0.772 13.852 -6.739 1.00 90.06 82 ALA A CA 1
ATOM 648 C C . ALA A 1 82 ? -0.377 15.108 -5.947 1.00 90.06 82 ALA A C 1
ATOM 650 O O . ALA A 1 82 ? -1.242 15.929 -5.623 1.00 90.06 82 ALA A O 1
ATOM 651 N N . LEU A 1 83 ? 0.912 15.213 -5.621 1.00 84.69 83 LEU A N 1
ATOM 652 C CA . LEU A 1 83 ? 1.536 16.375 -4.986 1.00 84.69 83 LEU A CA 1
ATOM 653 C C . LEU A 1 83 ? 2.361 17.178 -5.993 1.00 84.69 83 LEU A C 1
ATOM 655 O O . LEU A 1 83 ? 2.967 16.547 -6.891 1.00 84.69 83 LEU A O 1
#

Nearest PDB structures (foldseek):
  7wa9-assembly1_A  TM=8.765E-01  e=4.204E-03  Mycolicibacterium smegmatis MC2 155
  8h0h-assembly2_B  TM=8.171E-01  e=2.728E-03  Mycobacterium tuberculosis H37Rv
  3k90-assembly2_B  TM=7.624E-01  e=1.854E-02  Arabidopsis thaliana
  7z1r-assembly1_D000  TM=7.150E-01  e=1.063E-02  Solanum lycopersicum
  5mmq-assembly1_B  TM=7.147E-01  e=1.361E-02  Citrus sinensis